Protein AF-A0A232EWY4-F1 (afdb_monomer_lite)

Radius of gyration: 16.91 Å; chains: 1; bounding box: 42×45×44 Å

Foldseek 3Di:
DDPDDQKDKDQADADPVRDGFDPVLVLVLLVVLCVVPPPDDPPQPPLDFAFDDWDQDPVPPPPHRDRPIITITDDCVVVVDDDDDPVDDDDPVVVVVVVVNVVSSVVSLVSCCVPPVVSNVVRVD

Organism: NCBI:txid543379

pLDDT: mean 75.79, std 17.58, range [29.69, 94.25]

InterPro domains:
  IPR004119 Ecdysteroid kinase-like [PF02958] (47-122)

Sequence (125 aa):
MEALSNSEIMNSSQDDHGNYKDYSILTYLYKSLKKEIDILDSNVLDILPKYIEHRYSLCGQVDKVDEDSLLLIENIKYQGYYVADRRKSFDLQHSKLALLSIANLHTLGIALKIKRSEDFEKSNL

Structure (mmCIF, N/CA/C/O backbone):
data_AF-A0A232EWY4-F1
#
_entry.id   AF-A0A232EWY4-F1
#
loop_
_atom_site.group_PDB
_atom_site.id
_atom_site.type_symbol
_atom_site.label_atom_id
_atom_site.label_alt_id
_atom_site.label_comp_id
_atom_site.label_asym_id
_atom_site.label_entity_id
_atom_site.label_seq_id
_atom_site.pdbx_PDB_ins_code
_atom_site.Cartn_x
_atom_site.Cartn_y
_atom_site.Cartn_z
_atom_site.occupancy
_atom_site.B_iso_or_equiv
_atom_site.auth_seq_id
_atom_site.auth_comp_id
_atom_site.auth_asym_id
_atom_site.auth_atom_id
_atom_site.pdbx_PDB_model_num
ATOM 1 N N . MET A 1 1 ? -3.924 -30.532 -17.386 1.00 32.09 1 MET A N 1
ATOM 2 C CA . MET A 1 1 ? -2.942 -29.759 -16.601 1.00 32.09 1 MET A CA 1
ATOM 3 C C . MET A 1 1 ? -2.972 -28.351 -17.160 1.00 32.09 1 MET A C 1
ATOM 5 O O . MET A 1 1 ? -2.233 -28.054 -18.080 1.00 32.09 1 MET A O 1
ATOM 9 N N . GLU A 1 2 ? -3.907 -27.534 -16.683 1.00 34.00 2 GLU A N 1
ATOM 10 C CA . GLU A 1 2 ? -4.047 -26.129 -17.083 1.00 34.00 2 GLU A CA 1
ATOM 11 C C . GLU A 1 2 ? -4.215 -25.321 -15.799 1.00 34.00 2 GLU A C 1
ATOM 13 O O . GLU A 1 2 ? -5.310 -25.188 -15.262 1.00 34.00 2 GLU A O 1
ATOM 18 N N . ALA A 1 3 ? -3.093 -24.864 -15.245 1.00 29.69 3 ALA A N 1
ATOM 19 C CA . ALA A 1 3 ? -3.093 -23.832 -14.221 1.00 29.69 3 ALA A CA 1
ATOM 20 C C . ALA A 1 3 ? -3.050 -22.491 -14.959 1.00 29.69 3 ALA A C 1
ATOM 22 O O . ALA A 1 3 ? -1.978 -21.988 -15.291 1.00 29.69 3 ALA A O 1
ATOM 23 N N . LEU A 1 4 ? -4.225 -21.963 -15.302 1.00 34.53 4 LEU A N 1
ATOM 24 C CA . LEU A 1 4 ? -4.342 -20.613 -15.838 1.00 34.53 4 LEU A CA 1
ATOM 25 C C . LEU A 1 4 ? -3.957 -19.621 -14.730 1.00 34.53 4 LEU A C 1
ATOM 27 O O . LEU A 1 4 ? -4.524 -19.622 -13.640 1.00 34.53 4 LEU A O 1
ATOM 31 N N . SER A 1 5 ? -2.924 -18.833 -15.023 1.00 45.59 5 SER A N 1
ATOM 32 C CA . SER A 1 5 ? -2.335 -17.793 -14.180 1.00 45.59 5 SER A CA 1
ATOM 33 C C . SER A 1 5 ? -3.384 -16.762 -13.747 1.00 45.59 5 SER A C 1
ATOM 35 O O . SER A 1 5 ? -3.954 -16.065 -14.583 1.00 45.59 5 SER A O 1
ATOM 37 N N . ASN A 1 6 ? -3.616 -16.641 -12.435 1.00 41.84 6 ASN A N 1
ATOM 38 C CA . ASN A 1 6 ? -4.592 -15.740 -11.795 1.00 41.84 6 ASN A CA 1
ATOM 39 C C . ASN A 1 6 ? -4.159 -14.256 -11.766 1.00 41.84 6 ASN A C 1
ATOM 41 O O . ASN A 1 6 ? -4.370 -13.561 -10.771 1.00 41.84 6 ASN A O 1
ATOM 45 N N . SER A 1 7 ? -3.523 -13.758 -12.821 1.00 44.47 7 SER A N 1
ATOM 46 C CA . SER A 1 7 ? -2.868 -12.449 -12.828 1.00 44.47 7 SER A CA 1
ATOM 47 C C . SER A 1 7 ? -3.595 -11.458 -13.750 1.00 44.47 7 SER A C 1
ATOM 49 O O . SER A 1 7 ? -3.664 -11.688 -14.956 1.00 44.47 7 SER A O 1
ATOM 51 N N . GLU A 1 8 ? -4.141 -10.369 -13.196 1.00 45.78 8 GLU A N 1
ATOM 52 C CA . GLU A 1 8 ? -4.714 -9.251 -13.969 1.00 45.78 8 GLU A CA 1
ATOM 53 C C . GLU A 1 8 ? -3.617 -8.208 -14.260 1.00 45.78 8 GLU A C 1
ATOM 55 O O . GLU A 1 8 ? -2.821 -7.876 -13.383 1.00 45.78 8 GLU A O 1
ATOM 60 N N . ILE A 1 9 ? -3.561 -7.709 -15.498 1.00 43.59 9 ILE A N 1
ATOM 61 C CA . ILE A 1 9 ? -2.585 -6.707 -15.953 1.00 43.59 9 ILE A CA 1
ATOM 62 C C . ILE A 1 9 ? -3.153 -5.310 -15.671 1.00 43.59 9 ILE A C 1
ATOM 64 O O . ILE A 1 9 ? -4.240 -4.988 -16.151 1.00 43.59 9 ILE A O 1
ATOM 68 N N . MET A 1 10 ? -2.431 -4.479 -14.914 1.00 41.38 10 MET A N 1
ATOM 69 C CA . MET A 1 10 ? -2.804 -3.089 -14.641 1.00 41.38 10 MET A CA 1
ATOM 70 C C . MET A 1 10 ? -1.826 -2.152 -15.362 1.00 41.38 10 MET A C 1
ATOM 72 O O . MET A 1 10 ? -0.612 -2.276 -15.201 1.00 41.38 10 MET A O 1
ATOM 76 N N . ASN A 1 11 ? -2.337 -1.220 -16.169 1.00 40.50 11 ASN A N 1
ATOM 77 C CA . ASN A 1 11 ? -1.498 -0.211 -16.822 1.00 40.50 11 ASN A CA 1
ATOM 78 C C . ASN A 1 11 ? -0.977 0.761 -15.759 1.00 40.50 11 ASN A C 1
ATOM 80 O O . ASN A 1 11 ? -1.749 1.264 -14.940 1.00 40.50 11 ASN A O 1
ATOM 84 N N . SER A 1 12 ? 0.332 0.999 -15.741 1.00 47.88 12 SER A N 1
ATOM 85 C CA . SER A 1 12 ? 0.951 1.868 -14.746 1.00 47.88 12 SER A CA 1
ATOM 86 C C . SER A 1 12 ? 0.722 3.345 -15.064 1.00 47.88 12 SER A C 1
ATOM 88 O O . SER A 1 12 ? 1.091 3.803 -16.143 1.00 47.88 12 SER A O 1
ATOM 90 N N . SER A 1 13 ? 0.173 4.105 -14.119 1.00 43.44 13 SER A N 1
ATOM 91 C CA . SER A 1 13 ? 0.032 5.561 -14.235 1.00 43.44 13 SER A CA 1
ATOM 92 C C . SER A 1 13 ? 1.361 6.273 -13.953 1.00 43.44 13 SER A C 1
ATOM 94 O O . SER A 1 13 ? 2.031 5.950 -12.972 1.00 43.44 13 SER A O 1
ATOM 96 N N . GLN A 1 14 ? 1.725 7.252 -14.787 1.00 45.06 14 GLN A N 1
ATOM 97 C CA . GLN A 1 14 ? 2.795 8.218 -14.499 1.00 45.06 14 GLN A CA 1
ATOM 98 C C . GLN A 1 14 ? 2.343 9.187 -13.392 1.00 45.06 14 GLN A C 1
ATOM 100 O O . GLN A 1 14 ? 1.146 9.471 -13.288 1.00 45.06 14 GLN A O 1
ATOM 105 N N . ASP A 1 15 ? 3.269 9.692 -12.569 1.00 49.72 15 ASP A N 1
ATOM 106 C CA . ASP A 1 15 ? 2.980 10.861 -11.732 1.00 49.72 15 ASP A CA 1
ATOM 107 C C . ASP A 1 15 ? 2.992 12.157 -12.568 1.00 49.72 15 ASP A C 1
ATOM 109 O O . ASP A 1 15 ? 3.470 12.177 -13.706 1.00 49.72 15 ASP A O 1
ATOM 113 N N . ASP A 1 16 ? 2.475 13.256 -12.011 1.00 38.12 16 ASP A N 1
ATOM 114 C CA . ASP A 1 16 ? 2.381 14.565 -12.686 1.00 38.12 16 ASP A CA 1
ATOM 115 C C . ASP A 1 16 ? 3.758 15.160 -13.081 1.00 38.12 16 ASP A C 1
ATOM 117 O O . ASP A 1 16 ? 3.833 16.212 -13.720 1.00 38.12 16 ASP A O 1
ATOM 121 N N . HIS A 1 17 ? 4.860 14.501 -12.703 1.00 39.62 17 HIS A N 1
ATOM 122 C CA . HIS A 1 17 ? 6.242 14.893 -12.969 1.00 39.62 17 HIS A CA 1
ATOM 123 C C . HIS A 1 17 ? 6.973 13.935 -13.925 1.00 39.62 17 HIS A C 1
ATOM 125 O O . HIS A 1 17 ? 8.148 14.156 -14.221 1.00 39.62 17 HIS A O 1
ATOM 131 N N . GLY A 1 18 ? 6.291 12.907 -14.444 1.00 47.09 18 GLY A N 1
ATOM 132 C CA . GLY A 1 18 ? 6.860 11.926 -15.368 1.00 47.09 18 GLY A CA 1
ATOM 133 C C . GLY A 1 18 ? 7.786 10.896 -14.711 1.00 47.09 18 GLY A C 1
ATOM 134 O O . GLY A 1 18 ? 8.487 10.181 -15.428 1.00 47.09 18 GLY A O 1
ATOM 135 N N . ASN A 1 19 ? 7.801 10.794 -13.377 1.00 50.44 19 ASN A N 1
ATOM 136 C CA . ASN A 1 19 ? 8.577 9.793 -12.653 1.00 50.44 19 ASN A CA 1
ATOM 137 C C . A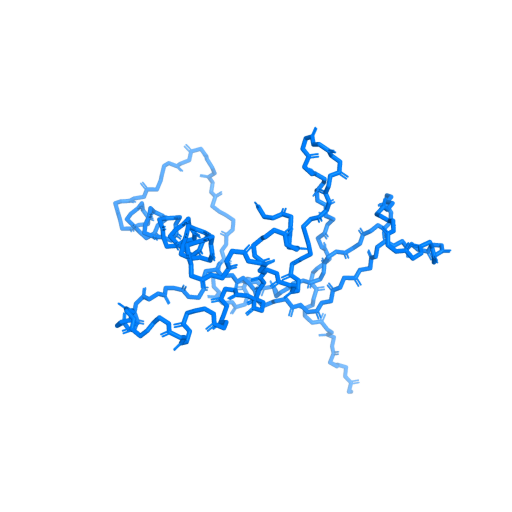SN A 1 19 ? 7.745 8.524 -12.426 1.00 50.44 19 ASN A C 1
ATOM 139 O O . ASN A 1 19 ? 6.551 8.562 -12.120 1.00 50.44 19 ASN A O 1
ATOM 143 N N . TYR A 1 20 ? 8.396 7.370 -12.567 1.00 58.50 20 TYR A N 1
ATOM 144 C CA . TYR A 1 20 ? 7.789 6.072 -12.296 1.00 58.50 20 TYR A CA 1
ATOM 145 C C . TYR A 1 20 ? 8.190 5.581 -10.909 1.00 58.50 20 TYR A C 1
ATOM 147 O O . TYR A 1 20 ? 9.375 5.530 -10.577 1.00 58.50 20 TYR A O 1
ATOM 155 N N . LYS A 1 21 ? 7.201 5.169 -10.114 1.00 64.44 21 LYS A N 1
ATOM 156 C CA . LYS A 1 21 ? 7.446 4.529 -8.822 1.00 64.44 21 LYS A CA 1
ATOM 157 C C . LYS A 1 21 ? 7.565 3.026 -9.018 1.00 64.44 21 LYS A C 1
ATOM 159 O O . LYS A 1 21 ? 6.597 2.359 -9.381 1.00 64.44 21 LYS A O 1
ATOM 164 N N . ASP A 1 22 ? 8.750 2.489 -8.750 1.00 76.31 22 ASP A N 1
ATOM 165 C CA . ASP A 1 22 ? 8.970 1.049 -8.777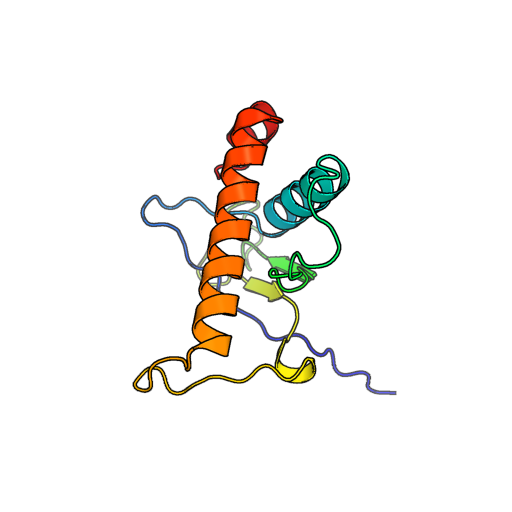 1.00 76.31 22 ASP A CA 1
ATOM 166 C C . ASP A 1 22 ? 8.246 0.382 -7.598 1.00 76.31 22 ASP A C 1
ATOM 168 O O . ASP A 1 22 ? 8.662 0.446 -6.436 1.00 76.31 22 ASP A O 1
ATOM 172 N N . TYR A 1 23 ? 7.128 -0.269 -7.916 1.00 78.75 23 TYR A N 1
ATOM 173 C CA . TYR A 1 23 ? 6.309 -1.004 -6.958 1.00 78.75 23 TYR A CA 1
ATOM 174 C C . TYR A 1 23 ? 7.067 -2.143 -6.269 1.00 78.75 23 TYR A C 1
ATOM 176 O O . TYR A 1 23 ? 6.727 -2.483 -5.131 1.00 78.75 23 TYR A O 1
ATOM 184 N N . SER A 1 24 ? 8.087 -2.721 -6.911 1.00 81.56 24 SER A N 1
ATOM 185 C CA . SER A 1 24 ? 8.916 -3.764 -6.308 1.00 81.56 24 SER A CA 1
ATOM 186 C C . SER A 1 24 ? 9.752 -3.185 -5.162 1.00 81.56 24 SER A C 1
ATOM 188 O O . SER A 1 24 ? 9.714 -3.708 -4.042 1.00 81.56 24 SER A O 1
ATOM 190 N N . ILE A 1 25 ? 10.398 -2.038 -5.406 1.00 84.25 25 ILE A N 1
ATOM 191 C CA . ILE A 1 25 ? 11.199 -1.302 -4.423 1.00 84.25 25 ILE A CA 1
ATOM 192 C C . ILE A 1 25 ? 10.302 -0.805 -3.294 1.00 84.25 25 ILE A C 1
ATOM 194 O O . ILE A 1 25 ? 10.599 -1.062 -2.129 1.00 84.25 25 ILE A O 1
ATOM 198 N N . LEU A 1 26 ? 9.168 -0.174 -3.612 1.00 84.00 26 LEU A N 1
ATOM 199 C CA . LEU A 1 26 ? 8.210 0.302 -2.611 1.00 84.00 26 LEU A CA 1
ATOM 200 C C . LEU A 1 26 ? 7.755 -0.829 -1.680 1.00 84.00 26 LEU A C 1
ATOM 202 O O . LEU A 1 26 ? 7.831 -0.710 -0.454 1.00 84.00 26 LEU A O 1
ATOM 206 N N . THR A 1 27 ? 7.314 -1.949 -2.258 1.00 83.56 27 THR A N 1
ATOM 207 C CA . THR A 1 27 ? 6.827 -3.102 -1.492 1.00 83.56 27 THR A CA 1
ATOM 208 C C . THR A 1 27 ? 7.934 -3.687 -0.617 1.00 83.56 27 THR A C 1
ATOM 210 O O . THR A 1 27 ? 7.690 -4.040 0.538 1.00 83.56 27 THR A O 1
ATOM 213 N N . TYR A 1 28 ? 9.159 -3.773 -1.139 1.00 87.38 28 TYR A N 1
ATOM 214 C CA . TYR A 1 28 ? 10.323 -4.242 -0.394 1.00 87.38 28 TYR A CA 1
ATOM 215 C C . TYR A 1 28 ? 10.681 -3.312 0.775 1.00 87.38 28 TYR A C 1
ATOM 217 O O . TYR A 1 28 ? 10.844 -3.777 1.910 1.00 87.38 28 TYR A O 1
ATOM 225 N N . LEU A 1 29 ? 10.764 -2.002 0.532 1.00 88.44 29 LEU A N 1
ATOM 226 C CA . LEU A 1 29 ? 11.110 -1.008 1.547 1.00 88.44 29 LEU A CA 1
ATOM 227 C C . LEU A 1 29 ? 10.068 -0.975 2.662 1.00 88.44 29 LEU A C 1
ATOM 229 O O . LEU A 1 29 ? 10.425 -1.033 3.834 1.00 88.44 29 LEU A O 1
ATOM 233 N N . TYR A 1 30 ? 8.779 -0.983 2.328 1.00 86.69 30 TYR A N 1
ATOM 234 C CA . TYR A 1 30 ? 7.723 -0.933 3.340 1.00 86.69 30 TYR A CA 1
ATOM 235 C C . TYR A 1 30 ? 7.641 -2.229 4.154 1.00 86.69 30 TYR A C 1
ATOM 237 O O . TYR A 1 30 ? 7.474 -2.175 5.373 1.00 86.69 30 TYR A O 1
ATOM 245 N N . LYS A 1 31 ? 7.823 -3.400 3.527 1.00 84.88 31 LYS A N 1
ATOM 246 C CA . LYS A 1 31 ? 7.853 -4.685 4.248 1.00 84.88 31 LYS A CA 1
ATOM 247 C C . LYS A 1 31 ? 9.086 -4.835 5.135 1.00 84.88 31 LYS A C 1
ATOM 249 O O . LYS A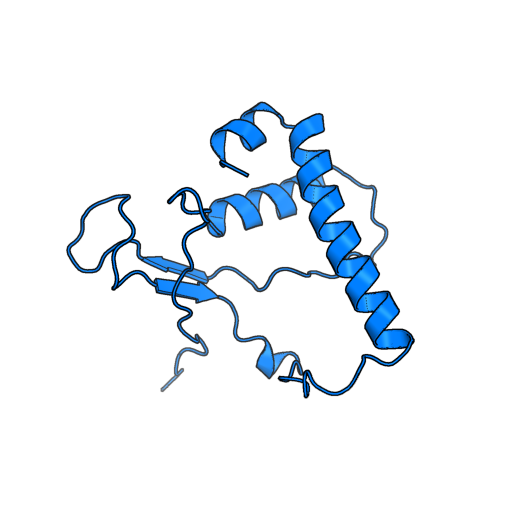 1 31 ? 8.968 -5.407 6.215 1.00 84.88 31 LYS A O 1
ATOM 254 N N . SER A 1 32 ? 10.251 -4.364 4.692 1.00 87.44 32 SER A N 1
ATOM 255 C CA . SER A 1 32 ? 11.478 -4.408 5.500 1.00 87.44 32 SER A CA 1
ATOM 256 C C . SER A 1 32 ? 11.398 -3.434 6.673 1.00 87.44 32 SER A C 1
ATOM 258 O O . SER A 1 32 ? 11.568 -3.854 7.815 1.00 87.44 32 SER A O 1
ATOM 260 N N . LEU A 1 33 ? 10.980 -2.192 6.422 1.00 86.75 33 LEU A N 1
ATOM 261 C CA . LEU A 1 33 ? 10.787 -1.183 7.459 1.00 86.75 33 LEU A CA 1
ATOM 262 C C . LEU A 1 33 ? 9.757 -1.621 8.511 1.00 86.75 33 LEU A C 1
ATOM 264 O O . LEU A 1 33 ? 9.990 -1.460 9.702 1.00 86.75 33 LEU A O 1
ATOM 268 N N . LYS A 1 34 ? 8.643 -2.236 8.097 1.00 80.50 34 LYS A N 1
ATOM 269 C CA . LYS A 1 34 ? 7.630 -2.775 9.020 1.00 80.50 34 LYS A CA 1
ATOM 270 C C . LYS A 1 34 ? 8.178 -3.876 9.940 1.00 80.50 34 LYS A C 1
ATOM 272 O O . LYS A 1 34 ? 7.663 -4.034 11.036 1.00 80.50 34 LYS A O 1
ATOM 277 N N . LYS A 1 35 ? 9.187 -4.645 9.513 1.00 81.38 35 LYS A N 1
ATOM 278 C CA . LYS A 1 35 ? 9.845 -5.653 10.368 1.00 81.38 35 LYS A CA 1
ATOM 279 C C . LYS A 1 35 ? 10.825 -5.028 11.359 1.00 81.38 35 LYS A C 1
ATOM 281 O O . LYS A 1 35 ? 10.983 -5.546 12.454 1.00 81.38 35 LYS A O 1
ATOM 286 N N . GLU A 1 36 ? 11.512 -3.962 10.956 1.00 81.94 36 GLU A N 1
ATOM 287 C CA . GLU A 1 36 ? 12.456 -3.227 11.811 1.00 81.94 36 GLU A CA 1
ATOM 288 C C . GLU A 1 36 ? 11.725 -2.421 12.889 1.00 81.94 36 GLU A C 1
ATOM 290 O O . GLU A 1 36 ? 12.151 -2.326 14.039 1.00 81.94 36 GLU A O 1
ATOM 295 N N . ILE A 1 37 ? 10.610 -1.821 12.488 1.00 77.56 37 ILE A N 1
ATOM 296 C CA . ILE A 1 37 ? 9.719 -1.062 13.339 1.00 77.56 37 ILE A CA 1
ATOM 297 C C . ILE A 1 37 ? 8.758 -2.069 13.983 1.00 77.56 37 ILE A C 1
ATOM 299 O O . ILE A 1 37 ? 7.652 -2.276 13.493 1.00 77.56 37 ILE A O 1
ATOM 303 N N . ASP A 1 38 ? 9.174 -2.675 15.098 1.00 65.62 38 ASP A N 1
ATOM 304 C CA . ASP A 1 38 ? 8.380 -3.578 15.964 1.00 65.62 38 ASP A CA 1
ATOM 305 C C . ASP A 1 38 ? 7.175 -2.864 16.636 1.00 65.62 38 ASP A C 1
ATOM 3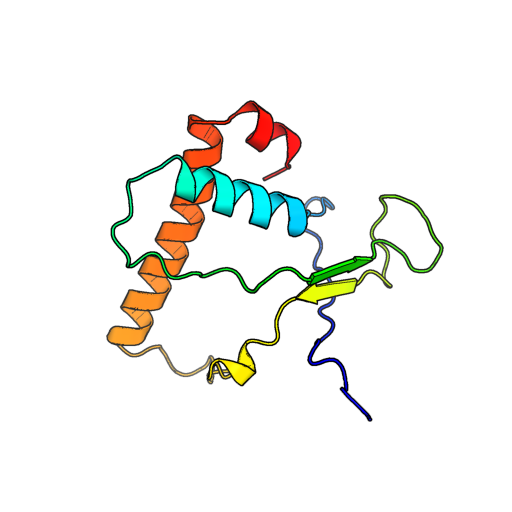07 O O . ASP A 1 38 ? 6.803 -3.130 17.772 1.00 65.62 38 ASP A O 1
ATOM 311 N N . ILE A 1 39 ? 6.603 -1.851 15.973 1.00 59.62 39 ILE A N 1
ATOM 312 C CA . ILE A 1 39 ? 5.620 -0.910 16.530 1.00 59.62 39 ILE A CA 1
ATOM 313 C C . ILE A 1 39 ? 4.187 -1.332 16.219 1.00 59.62 39 ILE A C 1
ATOM 315 O O . ILE A 1 39 ? 3.269 -0.799 16.834 1.00 59.62 39 ILE A O 1
ATOM 319 N N . LEU A 1 40 ? 3.934 -2.282 15.317 1.00 55.09 40 LEU A N 1
ATOM 320 C CA . LEU A 1 40 ? 2.558 -2.718 15.106 1.00 55.09 40 LEU A CA 1
ATOM 321 C C . LEU A 1 40 ? 2.336 -4.173 15.497 1.00 55.09 40 LEU A C 1
ATOM 323 O O . LEU A 1 40 ? 2.452 -5.101 14.695 1.00 55.09 40 LEU A O 1
ATOM 327 N N . ASP A 1 41 ? 1.872 -4.295 16.735 1.00 51.62 41 ASP A N 1
ATOM 328 C CA . ASP A 1 41 ? 0.825 -5.220 17.142 1.00 51.62 41 ASP A CA 1
ATOM 329 C C . ASP A 1 41 ? -0.104 -5.526 15.954 1.00 51.62 41 ASP A C 1
ATOM 331 O O . ASP A 1 41 ? -0.763 -4.613 15.460 1.00 51.62 41 ASP A O 1
ATOM 335 N N . SER A 1 42 ? -0.046 -6.774 15.469 1.00 49.62 42 SER A N 1
ATOM 336 C CA . SER A 1 42 ? -0.936 -7.599 14.611 1.00 49.62 42 SER A CA 1
ATOM 337 C C . SER A 1 42 ? -1.999 -7.007 13.649 1.00 49.62 42 SER A C 1
ATOM 339 O O . SER A 1 42 ? -2.453 -7.725 12.762 1.00 49.62 42 SER A O 1
ATOM 341 N N . ASN A 1 43 ? -2.387 -5.738 13.745 1.00 51.06 43 ASN A N 1
ATOM 342 C CA . ASN A 1 43 ? -3.486 -5.084 13.036 1.00 51.06 43 ASN A CA 1
ATOM 343 C C . ASN A 1 43 ? -3.043 -4.133 11.913 1.00 51.06 43 ASN A C 1
ATOM 345 O O . ASN A 1 43 ? -3.873 -3.394 11.379 1.00 51.06 43 ASN A O 1
ATOM 349 N N . VAL A 1 44 ? -1.765 -4.127 11.510 1.00 55.78 44 VAL A N 1
ATOM 350 C CA . VAL A 1 44 ? -1.416 -3.511 10.214 1.00 55.78 44 VAL A CA 1
ATOM 351 C C . VAL A 1 44 ? -2.056 -4.396 9.174 1.00 55.78 44 VAL A C 1
ATOM 353 O O . VAL A 1 44 ? -1.563 -5.500 8.917 1.00 55.78 44 VAL A O 1
ATOM 356 N N . LEU A 1 45 ? -3.135 -3.911 8.570 1.00 58.50 45 LEU A N 1
ATOM 357 C CA . LEU A 1 45 ? -3.604 -4.503 7.334 1.00 58.50 45 LEU A CA 1
ATOM 358 C C . LEU A 1 45 ? -2.397 -4.618 6.394 1.00 58.50 45 LEU A C 1
ATOM 360 O O . LEU A 1 45 ? -1.609 -3.675 6.248 1.00 58.50 45 LEU A O 1
ATOM 364 N N . ASP A 1 46 ? -2.224 -5.790 5.793 1.00 71.94 46 ASP A N 1
ATOM 365 C CA . ASP A 1 46 ? -1.373 -5.918 4.617 1.00 71.94 46 ASP A CA 1
ATOM 366 C C . ASP A 1 46 ? -2.103 -5.205 3.474 1.00 71.94 46 ASP A C 1
ATOM 368 O O . ASP A 1 46 ? -2.892 -5.787 2.740 1.00 71.94 46 ASP A O 1
ATOM 372 N N . ILE A 1 47 ? -1.967 -3.878 3.455 1.00 75.00 47 ILE A N 1
ATOM 373 C CA . ILE A 1 47 ? -2.734 -2.975 2.590 1.00 75.00 47 ILE A CA 1
ATOM 374 C C . ILE A 1 47 ? -2.237 -2.981 1.143 1.00 75.00 47 ILE A C 1
ATOM 376 O O . ILE A 1 47 ? -2.908 -2.440 0.267 1.00 75.00 47 ILE A O 1
ATOM 380 N N . LEU A 1 48 ? -1.049 -3.537 0.896 1.00 79.56 48 LEU A N 1
ATOM 381 C CA . LEU A 1 48 ? -0.451 -3.587 -0.429 1.00 79.56 48 LEU A CA 1
ATOM 382 C C . LEU A 1 48 ? -0.743 -4.952 -1.058 1.00 79.56 48 LEU A C 1
ATOM 384 O O . LEU A 1 48 ? -0.311 -5.966 -0.503 1.00 79.56 48 LEU A O 1
ATOM 388 N N . PRO A 1 49 ? -1.400 -4.999 -2.232 1.00 84.75 49 PRO A N 1
ATOM 389 C CA . PRO A 1 49 ? -1.469 -6.218 -3.024 1.00 84.75 49 PRO A CA 1
ATOM 390 C C . PRO A 1 49 ? -0.066 -6.774 -3.260 1.00 84.75 49 PRO A C 1
ATOM 392 O O . PRO A 1 49 ? 0.900 -6.016 -3.417 1.00 84.75 49 PRO A O 1
ATOM 395 N N . LYS A 1 50 ? 0.073 -8.100 -3.313 1.00 86.06 50 LYS A N 1
ATOM 396 C CA . LYS A 1 50 ? 1.375 -8.693 -3.611 1.00 86.06 50 LYS A CA 1
ATOM 397 C C . LYS A 1 50 ? 1.841 -8.260 -5.008 1.00 86.06 50 LYS A C 1
ATOM 399 O O . LYS A 1 50 ? 1.184 -8.538 -6.008 1.00 86.06 50 LYS A O 1
ATOM 404 N N . TYR A 1 51 ? 3.006 -7.617 -5.062 1.00 86.69 51 TYR A N 1
ATOM 405 C CA . TYR A 1 51 ? 3.736 -7.372 -6.303 1.00 86.69 51 TYR A CA 1
ATOM 406 C C . TYR A 1 51 ? 4.169 -8.703 -6.938 1.00 86.69 51 TYR A C 1
ATOM 408 O O . TYR A 1 51 ? 4.686 -9.578 -6.233 1.00 86.69 51 TYR A O 1
ATOM 416 N N . ILE A 1 52 ? 3.937 -8.856 -8.244 1.00 88.75 52 ILE A N 1
ATOM 417 C CA . ILE A 1 52 ? 4.327 -10.047 -9.006 1.00 88.75 52 ILE A CA 1
ATOM 418 C C . ILE A 1 52 ? 5.455 -9.693 -9.968 1.00 88.75 52 ILE A C 1
ATOM 420 O 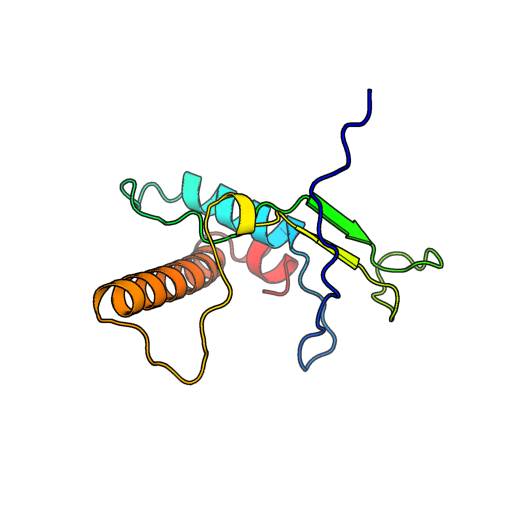O . ILE A 1 52 ? 6.542 -10.234 -9.818 1.00 88.75 52 ILE A O 1
ATOM 424 N N . GLU A 1 53 ? 5.203 -8.806 -10.931 1.00 87.56 53 GLU A N 1
ATOM 425 C CA . GLU A 1 53 ? 6.194 -8.416 -11.937 1.00 87.56 53 GLU A CA 1
ATOM 426 C C . GLU A 1 53 ? 5.834 -7.066 -12.572 1.00 87.56 53 GLU A C 1
ATOM 428 O O . GLU A 1 53 ? 4.707 -6.588 -12.433 1.00 87.56 53 GLU A O 1
ATOM 433 N N . HIS A 1 54 ? 6.759 -6.455 -13.304 1.00 85.69 54 HIS A N 1
ATOM 434 C CA . HIS A 1 54 ? 6.442 -5.357 -14.209 1.00 85.69 54 HIS A CA 1
ATOM 435 C C . HIS A 1 54 ? 7.241 -5.464 -15.509 1.00 85.69 54 HIS A C 1
ATOM 437 O O . HIS A 1 54 ? 8.215 -6.203 -15.626 1.00 85.69 54 HIS A O 1
ATOM 443 N N . ARG A 1 55 ? 6.819 -4.703 -16.514 1.00 85.38 55 ARG A N 1
ATOM 444 C CA . ARG A 1 55 ? 7.564 -4.494 -17.752 1.00 85.38 55 ARG A CA 1
ATOM 445 C C . ARG A 1 55 ? 7.521 -3.015 -18.094 1.00 85.38 55 ARG A C 1
ATOM 447 O O . ARG A 1 55 ? 6.435 -2.464 -18.233 1.00 85.38 55 ARG A O 1
ATOM 454 N N . TYR A 1 56 ? 8.688 -2.399 -18.259 1.00 78.50 56 TYR A N 1
ATOM 455 C CA . TYR A 1 56 ? 8.794 -0.979 -18.605 1.00 78.50 56 TYR A CA 1
ATOM 456 C C . TYR A 1 56 ? 8.409 -0.682 -20.058 1.00 78.50 56 TYR A C 1
ATOM 458 O O . TYR A 1 56 ? 7.687 0.276 -20.302 1.00 78.50 56 TYR A O 1
ATOM 466 N N . SER A 1 57 ? 8.863 -1.514 -21.000 1.00 82.00 57 SER A N 1
ATOM 467 C CA . SER A 1 57 ? 8.656 -1.316 -22.437 1.00 82.00 57 SER A CA 1
ATOM 468 C C . SER A 1 57 ? 8.526 -2.644 -23.177 1.00 82.00 57 SER A C 1
ATOM 470 O O . SER A 1 57 ? 9.172 -3.632 -22.810 1.00 82.00 57 SER A O 1
ATOM 472 N N . LEU A 1 58 ? 7.722 -2.681 -24.244 1.00 82.19 58 LEU A N 1
ATOM 473 C CA . LEU A 1 58 ? 7.666 -3.830 -25.157 1.00 82.19 58 LEU A CA 1
ATOM 474 C C . LEU A 1 58 ? 8.910 -3.918 -26.056 1.00 82.19 58 LEU A C 1
ATOM 476 O O . LEU A 1 58 ? 9.373 -5.016 -26.362 1.00 82.19 58 LEU A O 1
ATOM 480 N N . CYS A 1 59 ? 9.473 -2.773 -26.449 1.00 76.81 59 CYS A N 1
ATOM 481 C CA . CYS A 1 59 ? 10.603 -2.684 -27.380 1.00 76.81 59 CYS A CA 1
ATOM 482 C C . CYS A 1 59 ? 11.982 -2.779 -26.702 1.00 76.81 59 CYS A C 1
ATOM 484 O O . CYS A 1 59 ? 13.003 -2.556 -27.352 1.00 76.81 59 CYS A O 1
ATOM 486 N N . GLY A 1 60 ? 12.036 -3.104 -25.406 1.00 61.81 60 GLY A N 1
ATOM 487 C CA . GLY A 1 60 ? 13.295 -3.331 -24.693 1.00 61.81 60 GLY A CA 1
ATOM 488 C C . GLY A 1 60 ? 14.116 -2.065 -24.437 1.00 61.81 60 GLY A C 1
ATOM 489 O O . GLY A 1 60 ? 15.317 -2.170 -24.185 1.00 61.81 60 GLY A O 1
ATOM 490 N N . GLN A 1 61 ? 13.503 -0.874 -24.483 1.00 62.81 61 GLN A N 1
ATOM 491 C CA . GLN A 1 61 ? 14.139 0.316 -23.917 1.00 62.81 61 GLN A CA 1
ATOM 492 C C . GLN A 1 61 ? 14.204 0.127 -22.400 1.00 62.81 61 GLN A C 1
ATOM 494 O O . GLN A 1 61 ? 13.193 0.198 -21.704 1.00 62.81 61 GLN A O 1
ATOM 499 N N . VAL A 1 62 ? 15.402 -0.206 -21.919 1.00 63.59 62 VAL A N 1
ATOM 500 C CA . VAL A 1 62 ? 15.680 -0.443 -20.501 1.00 63.59 62 VAL A CA 1
ATOM 501 C C . VAL A 1 62 ? 15.386 0.853 -19.741 1.00 63.59 62 VAL A C 1
ATOM 503 O O . VAL A 1 62 ? 15.795 1.931 -20.172 1.00 63.59 62 VAL A O 1
ATOM 506 N N . ASP A 1 63 ? 14.620 0.738 -18.659 1.00 65.88 63 ASP A N 1
ATOM 507 C CA . ASP A 1 63 ? 14.286 1.819 -17.722 1.00 65.88 63 ASP A CA 1
ATOM 508 C C . ASP A 1 63 ? 13.434 2.977 -18.274 1.00 65.88 63 ASP A C 1
ATOM 510 O O . ASP A 1 63 ? 13.331 4.029 -17.641 1.00 65.88 63 ASP A O 1
ATOM 514 N N . LYS A 1 64 ? 12.767 2.797 -19.424 1.00 71.25 64 LYS A N 1
ATOM 515 C CA . LYS A 1 64 ? 11.795 3.772 -19.935 1.00 71.25 64 LYS A CA 1
ATOM 516 C C . LYS A 1 64 ? 10.399 3.171 -20.020 1.00 71.25 64 LYS A C 1
ATOM 518 O O . LYS A 1 64 ? 10.168 2.230 -20.771 1.00 71.25 64 LYS A O 1
ATOM 523 N N . VAL A 1 65 ? 9.475 3.761 -19.265 1.00 76.00 65 VAL A N 1
ATOM 524 C CA . VAL A 1 65 ? 8.041 3.467 -19.346 1.00 76.00 65 VAL A CA 1
ATOM 525 C C . VAL A 1 65 ? 7.504 3.982 -20.680 1.00 76.00 65 VAL A C 1
ATOM 527 O O . VAL A 1 65 ? 7.636 5.173 -20.976 1.00 76.00 65 VAL A O 1
ATOM 530 N N . ASP A 1 66 ? 6.911 3.098 -21.475 1.00 77.38 66 ASP A N 1
ATOM 531 C CA . ASP A 1 66 ? 6.165 3.444 -22.687 1.00 77.38 66 ASP A CA 1
ATOM 532 C C . ASP A 1 66 ? 4.669 3.113 -22.544 1.00 77.38 66 ASP A C 1
ATOM 534 O O . ASP A 1 66 ? 4.199 2.733 -21.474 1.00 77.38 66 ASP A O 1
ATOM 538 N N . GLU A 1 67 ? 3.898 3.302 -23.616 1.00 81.75 67 GLU A N 1
ATOM 539 C CA . GLU A 1 67 ? 2.462 2.987 -23.635 1.00 81.75 67 GLU A CA 1
ATOM 540 C C . GLU A 1 67 ? 2.170 1.482 -23.477 1.00 81.75 67 GLU A C 1
ATOM 542 O O . GLU A 1 67 ? 1.047 1.108 -23.139 1.00 81.75 67 GLU A O 1
ATOM 547 N N . ASP A 1 68 ? 3.176 0.624 -23.672 1.00 84.00 68 ASP A N 1
ATOM 548 C CA . ASP A 1 68 ? 3.096 -0.831 -23.536 1.00 84.00 68 ASP A CA 1
ATOM 549 C C . ASP A 1 68 ? 3.616 -1.330 -22.172 1.00 84.00 68 ASP A C 1
ATOM 551 O O . ASP A 1 68 ? 3.852 -2.543 -21.983 1.00 84.00 68 ASP A O 1
ATOM 555 N N . SER A 1 69 ? 3.810 -0.410 -21.221 1.00 83.62 69 SER A N 1
ATOM 556 C CA . SER A 1 69 ? 4.224 -0.732 -19.865 1.00 83.62 69 SER A CA 1
ATOM 557 C C . SER A 1 69 ? 3.132 -1.492 -19.117 1.00 83.62 69 SER A C 1
ATOM 559 O O . SER A 1 69 ? 1.938 -1.198 -19.206 1.00 83.62 69 SER A O 1
ATOM 561 N N . LEU A 1 70 ? 3.543 -2.494 -18.343 1.00 85.56 70 LEU A N 1
ATOM 562 C CA . LEU A 1 70 ? 2.633 -3.358 -17.599 1.00 85.56 70 LEU A CA 1
ATOM 563 C C . LEU A 1 70 ? 3.076 -3.473 -16.148 1.00 85.56 70 LEU A C 1
ATOM 565 O O . LEU A 1 70 ? 4.251 -3.711 -15.874 1.00 85.56 70 LEU A O 1
ATOM 569 N N . LEU A 1 71 ? 2.119 -3.400 -15.227 1.00 85.31 71 LEU A N 1
ATOM 570 C CA . LEU A 1 71 ? 2.300 -3.768 -13.831 1.00 85.31 71 LEU A CA 1
ATOM 571 C C . LEU A 1 71 ? 1.424 -4.985 -13.516 1.00 85.31 71 LEU A C 1
ATOM 573 O O . LEU A 1 71 ? 0.210 -4.977 -13.728 1.00 85.31 71 LEU A O 1
ATOM 577 N N . LEU A 1 72 ? 2.052 -6.034 -12.995 1.00 88.50 72 LEU A N 1
ATOM 578 C CA . LEU A 1 72 ? 1.404 -7.267 -12.585 1.00 88.50 72 LEU A CA 1
ATOM 579 C C . LEU A 1 72 ? 1.387 -7.360 -11.059 1.00 88.50 72 LEU A C 1
ATOM 581 O O . LEU A 1 72 ? 2.427 -7.462 -10.401 1.00 88.50 72 LEU A O 1
ATOM 585 N N . ILE A 1 73 ? 0.183 -7.355 -10.497 1.00 89.81 73 ILE A N 1
ATOM 586 C CA . ILE A 1 73 ? -0.062 -7.450 -9.056 1.00 89.81 73 ILE A CA 1
ATOM 587 C C . ILE A 1 73 ? -1.144 -8.490 -8.766 1.00 89.81 73 ILE A C 1
ATOM 589 O O . ILE A 1 73 ? -1.846 -8.966 -9.658 1.00 89.81 73 ILE A O 1
ATOM 593 N N . GLU A 1 74 ? -1.251 -8.876 -7.501 1.00 90.19 74 GLU A N 1
ATOM 594 C CA . GLU A 1 74 ? -2.253 -9.820 -7.023 1.00 90.19 74 GLU A CA 1
ATOM 595 C C . GLU A 1 74 ? -3.688 -9.398 -7.359 1.00 90.19 74 GLU A C 1
ATOM 597 O O . GLU A 1 74 ? -4.113 -8.273 -7.094 1.00 90.19 74 GLU A O 1
ATOM 602 N N . ASN A 1 75 ? -4.467 -10.355 -7.868 1.00 90.81 75 ASN A N 1
ATOM 603 C CA . ASN A 1 75 ? -5.903 -10.194 -8.024 1.00 90.81 75 ASN A CA 1
ATOM 604 C C . ASN A 1 75 ? -6.614 -10.366 -6.672 1.00 90.81 75 ASN A C 1
ATOM 606 O O . ASN A 1 75 ? -6.896 -11.481 -6.228 1.00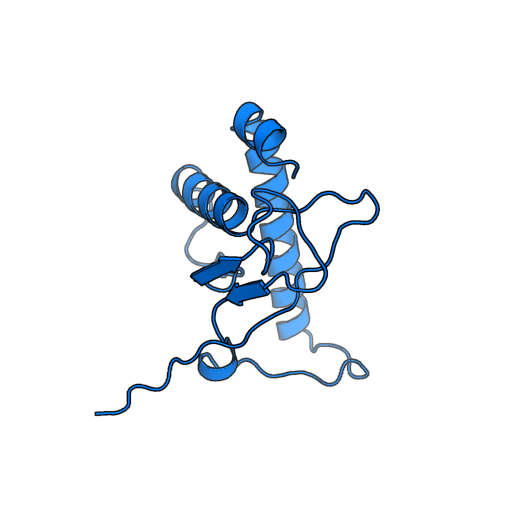 90.81 75 ASN A O 1
ATOM 610 N N . ILE A 1 76 ? -6.958 -9.243 -6.042 1.00 89.50 76 ILE A N 1
ATOM 611 C CA . ILE A 1 76 ? -7.590 -9.209 -4.716 1.00 89.50 76 ILE A CA 1
ATOM 612 C C . ILE A 1 76 ? -9.051 -9.689 -4.702 1.00 89.50 76 ILE A C 1
ATOM 614 O O . ILE A 1 76 ? -9.613 -9.901 -3.628 1.00 89.50 76 ILE A O 1
ATOM 618 N N . LYS A 1 77 ? -9.689 -9.935 -5.857 1.00 90.19 77 LYS A N 1
ATOM 619 C CA . LYS A 1 77 ? -11.061 -10.482 -5.896 1.00 90.19 77 LYS A CA 1
ATOM 620 C C . LYS A 1 77 ? -11.154 -11.838 -5.199 1.00 90.19 77 LYS A C 1
ATOM 622 O O . LYS A 1 77 ? -12.140 -12.122 -4.525 1.00 90.19 77 LYS A O 1
ATOM 627 N N . TYR A 1 78 ? -10.104 -12.651 -5.305 1.00 89.75 78 TYR A N 1
ATOM 628 C CA . TYR A 1 78 ? -10.034 -13.956 -4.644 1.00 89.75 78 TYR A CA 1
ATOM 629 C C . TYR A 1 78 ? -9.904 -13.861 -3.119 1.00 89.75 78 TYR A C 1
ATOM 631 O O . TYR A 1 78 ? -10.182 -14.835 -2.426 1.00 89.75 78 TYR A O 1
ATOM 639 N N . GLN A 1 79 ? -9.545 -12.689 -2.591 1.00 85.75 79 GLN A N 1
ATOM 640 C CA . GLN A 1 79 ? -9.568 -12.394 -1.158 1.00 85.75 79 GLN A CA 1
ATOM 641 C C . GLN A 1 79 ? -10.932 -11.834 -0.694 1.00 85.75 79 GLN A C 1
ATOM 643 O O . GLN A 1 79 ? -11.082 -11.445 0.460 1.00 85.75 79 GLN A O 1
ATOM 648 N N . GLY A 1 80 ? -11.940 -11.788 -1.576 1.00 88.50 80 GLY A N 1
ATOM 649 C CA . GLY A 1 80 ? -13.286 -11.295 -1.268 1.00 88.50 80 GLY A CA 1
ATOM 650 C C . GLY A 1 80 ? -13.478 -9.789 -1.472 1.00 88.50 80 GLY A C 1
ATOM 651 O O . GLY A 1 80 ? -14.553 -9.269 -1.166 1.00 88.50 80 GLY A O 1
ATOM 652 N N . TYR A 1 81 ? -12.478 -9.081 -2.009 1.00 87.38 81 TYR A N 1
ATOM 653 C CA . TYR A 1 81 ? -12.630 -7.673 -2.371 1.00 87.38 81 TYR A CA 1
ATOM 654 C C . TYR A 1 81 ? -13.509 -7.521 -3.613 1.00 87.38 81 TYR A C 1
ATOM 656 O O . TYR A 1 81 ? -13.477 -8.328 -4.543 1.00 87.38 81 TYR A O 1
ATOM 664 N N . TYR A 1 82 ? -14.278 -6.439 -3.646 1.00 88.25 82 TYR A N 1
ATOM 665 C CA . TYR A 1 82 ? -15.173 -6.118 -4.747 1.00 88.25 82 TYR A CA 1
ATOM 666 C C . TYR A 1 82 ? -15.153 -4.617 -5.035 1.00 88.25 82 TYR A C 1
ATOM 668 O O . TYR A 1 82 ? -14.792 -3.799 -4.188 1.00 88.25 82 TYR A O 1
ATOM 676 N N . VAL A 1 83 ? -15.561 -4.249 -6.249 1.00 87.38 83 VAL A N 1
ATOM 677 C CA . VAL A 1 83 ? -15.719 -2.844 -6.630 1.00 87.38 83 VAL A CA 1
ATOM 678 C C . VAL A 1 83 ? -17.006 -2.313 -6.003 1.00 87.38 83 VAL A C 1
ATOM 680 O O . VAL A 1 83 ? -18.104 -2.728 -6.375 1.00 87.38 83 VAL A O 1
ATOM 683 N N . ALA A 1 84 ? -16.875 -1.403 -5.041 1.00 85.12 84 ALA A N 1
ATOM 684 C CA . ALA A 1 84 ? -18.014 -0.742 -4.415 1.00 85.12 84 ALA A CA 1
ATOM 685 C C . ALA A 1 84 ? -18.609 0.358 -5.321 1.00 85.12 84 ALA A C 1
ATOM 687 O O . ALA A 1 84 ? -17.910 0.974 -6.128 1.00 85.12 84 ALA A O 1
ATOM 688 N N . ASP A 1 85 ? -19.907 0.648 -5.165 1.00 89.56 85 ASP A N 1
ATOM 689 C CA . ASP A 1 85 ? -20.540 1.801 -5.821 1.00 89.56 85 ASP A CA 1
ATOM 690 C C . ASP A 1 85 ? -20.016 3.100 -5.195 1.00 89.56 85 ASP A C 1
ATOM 692 O O . ASP A 1 85 ? -20.439 3.481 -4.107 1.00 89.56 85 ASP A O 1
ATOM 696 N N . ARG A 1 86 ? -19.134 3.807 -5.910 1.00 87.00 86 ARG A N 1
ATOM 697 C CA . ARG A 1 86 ? -18.520 5.080 -5.483 1.00 87.00 86 ARG A CA 1
ATOM 698 C C . ARG A 1 86 ? -19.510 6.209 -5.172 1.00 87.00 86 ARG A C 1
ATOM 700 O O . ARG A 1 86 ? -19.107 7.228 -4.623 1.00 87.00 86 ARG A O 1
ATOM 707 N N . ARG A 1 87 ? -20.784 6.077 -5.562 1.00 93.69 87 ARG A N 1
ATOM 708 C CA . ARG A 1 87 ? -21.846 7.041 -5.218 1.00 93.69 87 ARG A CA 1
ATOM 709 C C . ARG A 1 87 ? -22.407 6.803 -3.819 1.00 93.69 87 ARG A C 1
ATOM 711 O O . ARG A 1 87 ? -23.081 7.677 -3.282 1.00 93.69 87 ARG A O 1
ATOM 718 N N . LYS A 1 88 ? -22.163 5.626 -3.242 1.00 91.00 88 LYS A N 1
ATOM 719 C CA . LYS A 1 88 ? -22.523 5.299 -1.865 1.00 91.00 88 LYS A CA 1
ATOM 720 C C . LYS A 1 88 ? -21.325 5.579 -0.970 1.00 91.00 88 LYS A C 1
ATOM 722 O O . LYS A 1 88 ? -20.213 5.141 -1.249 1.00 91.00 88 LYS A O 1
ATOM 727 N N . SER A 1 89 ? -21.560 6.309 0.112 1.00 88.44 89 SER A N 1
ATOM 728 C CA . SER A 1 89 ? -20.552 6.495 1.152 1.00 88.44 89 SER A CA 1
ATOM 729 C C . SER A 1 89 ? -20.268 5.175 1.869 1.00 88.44 89 SER A C 1
ATOM 731 O O . SER A 1 89 ? -21.129 4.294 1.938 1.00 88.44 89 SER A O 1
ATOM 733 N N . PHE A 1 90 ? -19.067 5.057 2.431 1.00 88.69 90 PHE A N 1
ATOM 734 C CA . PHE A 1 90 ? -18.731 3.959 3.327 1.00 88.69 90 PHE A CA 1
ATOM 735 C C . PHE A 1 90 ? -19.591 4.016 4.593 1.00 88.69 90 PHE A C 1
ATOM 737 O O . PHE A 1 90 ? -19.891 5.098 5.103 1.00 88.69 90 PHE A O 1
ATOM 744 N N . ASP A 1 91 ? -19.947 2.853 5.138 1.00 91.75 91 ASP A N 1
ATOM 745 C CA . ASP A 1 91 ? -20.449 2.803 6.508 1.00 91.75 91 ASP A CA 1
ATOM 746 C C . ASP A 1 91 ? -19.324 3.116 7.509 1.00 91.75 91 ASP A C 1
ATOM 748 O O . ASP A 1 91 ? -18.147 3.245 7.155 1.00 91.75 91 ASP A O 1
ATOM 752 N N . LEU A 1 92 ? -19.680 3.260 8.784 1.00 94.25 92 LEU A N 1
ATOM 753 C CA . LEU A 1 92 ? -18.730 3.637 9.826 1.00 94.25 92 LEU A CA 1
ATOM 754 C C . LEU A 1 92 ? -17.561 2.648 9.968 1.00 94.25 92 LEU A C 1
ATOM 756 O O . LEU A 1 92 ? -16.443 3.075 10.251 1.00 94.25 92 LEU A O 1
ATOM 760 N N . GLN A 1 93 ? -17.800 1.346 9.800 1.00 90.69 93 GLN A N 1
ATOM 761 C CA . GLN A 1 93 ? -16.762 0.328 9.977 1.00 90.69 93 GLN A CA 1
ATOM 762 C C . GLN A 1 93 ? -15.762 0.388 8.824 1.00 90.69 93 GLN A C 1
ATOM 764 O O . GLN A 1 93 ? -14.559 0.520 9.053 1.00 90.69 93 GLN A O 1
ATOM 769 N N . HIS A 1 94 ? -16.260 0.406 7.589 1.00 88.12 94 HIS A N 1
ATOM 770 C CA . HIS A 1 94 ? -15.424 0.530 6.398 1.00 88.12 94 HIS A CA 1
ATOM 771 C C . HIS A 1 94 ? -14.691 1.875 6.355 1.00 88.12 94 HIS A C 1
ATOM 773 O O . HIS A 1 94 ? -13.517 1.917 5.999 1.00 88.12 94 HIS A O 1
ATOM 779 N N . SER A 1 95 ? -15.331 2.961 6.802 1.00 91.50 95 SER A N 1
ATOM 780 C CA . SER A 1 95 ? -14.692 4.280 6.915 1.00 91.50 95 SER A CA 1
ATOM 781 C C . SER A 1 95 ? -13.494 4.251 7.862 1.00 91.50 95 SER A C 1
ATOM 783 O O . SER A 1 95 ? -12.427 4.758 7.524 1.00 91.50 95 SER A O 1
ATOM 785 N N . LYS A 1 96 ? -13.642 3.632 9.041 1.00 91.12 96 LYS A N 1
ATOM 786 C CA . LYS A 1 96 ? -12.543 3.489 10.007 1.00 91.12 96 LYS A CA 1
ATOM 787 C C . LYS A 1 96 ? -11.394 2.673 9.426 1.00 91.12 96 LYS A C 1
ATOM 789 O O . LYS A 1 96 ? -10.248 3.098 9.529 1.00 91.12 96 LYS A O 1
ATOM 794 N N . LEU A 1 97 ? -11.697 1.540 8.791 1.00 87.62 97 LEU A N 1
ATOM 795 C CA . LEU A 1 97 ? -10.683 0.693 8.160 1.00 87.62 97 LEU A CA 1
ATOM 796 C C . LEU A 1 97 ? -9.947 1.425 7.033 1.00 87.62 97 LEU A C 1
ATOM 798 O O . LEU A 1 97 ? -8.720 1.364 6.977 1.00 87.62 97 LEU A O 1
ATOM 802 N N . ALA A 1 98 ? -10.665 2.153 6.176 1.00 87.06 98 ALA A N 1
ATOM 803 C CA . ALA A 1 98 ? -10.069 2.938 5.100 1.00 87.06 98 ALA A CA 1
ATOM 804 C C . ALA A 1 98 ? -9.144 4.036 5.647 1.00 87.06 98 ALA A C 1
ATOM 806 O O . ALA A 1 98 ? -7.999 4.149 5.212 1.00 87.06 98 ALA A O 1
ATOM 807 N N . LEU A 1 99 ? -9.601 4.796 6.649 1.00 90.44 99 LEU A N 1
ATOM 808 C CA . LEU A 1 99 ? -8.798 5.846 7.282 1.00 90.44 99 LEU A CA 1
ATOM 809 C C . LEU A 1 99 ? -7.544 5.285 7.958 1.00 90.44 99 LEU A C 1
ATOM 811 O O . LEU A 1 99 ? -6.463 5.833 7.767 1.00 90.44 99 LEU A O 1
ATOM 815 N N . LEU A 1 100 ? -7.663 4.179 8.699 1.00 88.00 100 LEU A N 1
ATOM 816 C CA . LEU A 1 100 ? -6.516 3.511 9.321 1.00 88.00 100 LEU A CA 1
ATOM 817 C C . LEU A 1 100 ? -5.531 2.977 8.274 1.00 88.00 100 LEU A C 1
ATOM 819 O O . LEU A 1 100 ? -4.324 3.109 8.446 1.00 88.00 100 LEU A O 1
ATOM 823 N N . SER A 1 101 ? -6.035 2.415 7.174 1.00 85.75 101 SER A N 1
ATOM 824 C CA . SER A 1 101 ? -5.204 1.894 6.082 1.00 85.75 101 SER A CA 1
ATOM 825 C C . SER A 1 101 ? -4.398 3.006 5.410 1.00 85.75 101 SER A C 1
ATOM 827 O O . SER A 1 101 ? -3.191 2.867 5.223 1.00 85.75 101 SER A O 1
ATOM 829 N N . ILE A 1 102 ? -5.046 4.135 5.111 1.00 87.62 102 ILE A N 1
ATOM 830 C CA . ILE A 1 102 ? -4.397 5.315 4.528 1.00 87.62 102 ILE A CA 1
ATOM 831 C C . ILE A 1 102 ? -3.389 5.914 5.516 1.00 87.62 102 ILE A C 1
ATOM 833 O O . ILE A 1 102 ? -2.256 6.201 5.135 1.00 87.62 102 ILE A O 1
ATOM 837 N N . ALA A 1 103 ? -3.760 6.050 6.794 1.00 87.88 103 ALA A N 1
ATOM 838 C CA . ALA A 1 103 ? -2.858 6.546 7.830 1.00 87.88 103 ALA A CA 1
ATOM 839 C C . ALA A 1 103 ? -1.596 5.678 7.938 1.00 87.88 103 ALA A C 1
ATOM 841 O O . ALA A 1 103 ? -0.492 6.211 7.875 1.00 87.88 103 ALA A O 1
ATOM 842 N N . ASN A 1 104 ? -1.748 4.352 7.995 1.00 84.25 104 ASN A N 1
ATOM 843 C CA . ASN A 1 104 ? -0.624 3.417 8.036 1.00 84.25 104 ASN A CA 1
ATOM 844 C C . ASN A 1 104 ? 0.276 3.534 6.800 1.00 84.25 104 ASN A C 1
ATOM 846 O O . ASN A 1 104 ? 1.500 3.543 6.939 1.00 84.25 104 ASN A O 1
ATOM 850 N N . LEU A 1 105 ? -0.309 3.662 5.603 1.00 84.25 105 LEU A N 1
ATOM 851 C CA . LEU A 1 105 ? 0.455 3.855 4.369 1.00 84.25 105 LEU A CA 1
ATOM 852 C C . LEU A 1 105 ? 1.327 5.115 4.444 1.00 84.25 105 LEU A C 1
ATOM 854 O O . LEU A 1 105 ? 2.526 5.061 4.172 1.00 84.25 105 LEU A O 1
ATOM 858 N N . HIS A 1 106 ? 0.744 6.240 4.864 1.00 86.88 106 HIS A N 1
ATOM 859 C CA . HIS A 1 106 ? 1.479 7.495 5.014 1.00 86.88 106 HIS A CA 1
ATOM 860 C C . HIS A 1 106 ? 2.536 7.424 6.118 1.00 86.88 106 HIS A C 1
ATOM 862 O O . HIS A 1 106 ? 3.645 7.931 5.940 1.00 86.88 106 HIS A O 1
ATOM 868 N N . THR A 1 107 ? 2.229 6.775 7.242 1.00 87.19 107 THR A N 1
ATOM 869 C CA . THR A 1 107 ? 3.185 6.587 8.335 1.00 87.19 107 THR A CA 1
ATOM 870 C C . THR A 1 107 ? 4.407 5.800 7.876 1.00 87.19 107 THR A C 1
ATOM 872 O O . THR A 1 107 ? 5.513 6.185 8.241 1.00 87.19 107 THR A O 1
ATOM 875 N N . LEU A 1 108 ? 4.251 4.764 7.042 1.00 85.56 108 LEU A N 1
ATOM 876 C CA . LEU A 1 108 ? 5.388 4.021 6.484 1.00 85.56 108 LEU A CA 1
ATOM 877 C C . LEU A 1 108 ? 6.285 4.907 5.612 1.00 85.56 108 LEU A C 1
ATOM 879 O O . LEU A 1 108 ? 7.502 4.857 5.767 1.00 85.56 108 LEU A O 1
ATOM 883 N N . GLY A 1 109 ? 5.713 5.765 4.763 1.00 86.81 109 GLY A N 1
ATOM 884 C CA . GLY A 1 109 ? 6.491 6.721 3.966 1.00 86.81 109 GLY A CA 1
ATOM 885 C C . GLY A 1 109 ? 7.271 7.723 4.826 1.00 86.81 109 GLY A C 1
ATOM 886 O O . GLY A 1 109 ? 8.464 7.937 4.614 1.00 86.81 109 GLY A O 1
ATOM 887 N N . ILE A 1 110 ? 6.629 8.288 5.854 1.00 90.06 110 ILE A N 1
ATOM 888 C CA . ILE A 1 110 ? 7.278 9.216 6.796 1.00 90.06 110 ILE A CA 1
ATOM 889 C C . ILE A 1 110 ? 8.367 8.501 7.605 1.00 90.06 110 ILE A C 1
ATOM 891 O O . ILE A 1 110 ? 9.471 9.020 7.766 1.00 90.06 110 ILE A O 1
ATOM 895 N N . ALA A 1 111 ? 8.076 7.302 8.105 1.00 89.19 111 ALA A N 1
ATOM 896 C CA . ALA A 1 111 ? 9.028 6.505 8.861 1.00 89.19 111 ALA A CA 1
ATOM 897 C C . ALA A 1 111 ? 10.237 6.119 8.001 1.00 89.19 111 ALA A C 1
ATOM 899 O O . ALA A 1 111 ? 11.362 6.201 8.492 1.00 89.19 111 ALA A O 1
ATOM 900 N N . LEU A 1 112 ? 10.026 5.784 6.722 1.00 89.81 112 LEU A N 1
ATOM 901 C CA . LEU A 1 112 ? 11.098 5.506 5.769 1.00 89.81 112 LEU A CA 1
ATOM 902 C C . LEU A 1 112 ? 12.006 6.729 5.621 1.00 89.81 112 LEU A C 1
ATOM 904 O O . LEU A 1 112 ? 13.213 6.611 5.797 1.00 89.81 112 LEU A O 1
ATOM 908 N N . LYS A 1 113 ? 11.424 7.916 5.416 1.00 91.56 113 LYS A N 1
ATOM 909 C CA . LYS A 1 113 ? 12.176 9.173 5.316 1.00 91.56 113 LYS A CA 1
ATOM 910 C C . LYS A 1 113 ? 13.015 9.475 6.562 1.00 91.56 113 LYS A C 1
ATOM 912 O O . LYS A 1 113 ? 14.142 9.944 6.442 1.00 91.56 113 LYS A O 1
ATOM 917 N N . ILE A 1 114 ? 12.475 9.224 7.756 1.00 91.88 114 ILE A N 1
ATOM 918 C CA . ILE A 1 114 ? 13.156 9.522 9.027 1.00 91.88 114 ILE A CA 1
ATOM 919 C C . ILE A 1 114 ? 14.237 8.482 9.352 1.00 91.88 114 ILE A C 1
ATOM 921 O O . ILE A 1 114 ? 15.303 8.842 9.845 1.00 91.88 114 ILE A O 1
ATOM 925 N N . LYS A 1 115 ? 13.955 7.191 9.143 1.00 89.50 115 LYS A N 1
ATOM 926 C CA . LYS A 1 115 ? 14.817 6.081 9.585 1.00 89.50 115 LYS A CA 1
ATOM 927 C C . LYS A 1 115 ? 15.818 5.628 8.526 1.00 89.50 115 LYS A C 1
ATOM 929 O O . LYS A 1 115 ? 16.885 5.145 8.887 1.00 89.50 115 LYS A O 1
ATOM 934 N N . ARG A 1 116 ? 15.470 5.760 7.246 1.00 90.94 116 ARG A N 1
ATOM 935 C CA . ARG A 1 116 ? 16.230 5.274 6.085 1.00 90.94 116 ARG A CA 1
ATOM 936 C C . ARG A 1 116 ? 16.197 6.327 4.974 1.00 90.94 116 ARG A C 1
ATOM 938 O O . ARG A 1 116 ? 15.763 6.060 3.856 1.00 90.94 116 ARG A O 1
ATOM 945 N N . SER A 1 117 ? 16.642 7.541 5.301 1.00 90.81 117 SER A N 1
ATOM 946 C CA . SER A 1 117 ? 16.629 8.687 4.382 1.00 90.81 117 SER A CA 1
ATOM 947 C C . SER A 1 117 ? 17.334 8.390 3.057 1.00 90.81 117 SER A C 1
ATOM 949 O O . SER A 1 117 ? 16.819 8.755 2.012 1.00 90.81 117 SER A O 1
ATOM 951 N N . GLU A 1 118 ? 18.457 7.667 3.064 1.00 91.31 118 GLU A N 1
ATOM 952 C CA . GLU A 1 118 ? 19.144 7.285 1.822 1.00 91.31 118 GLU A CA 1
ATOM 953 C C . GLU A 1 118 ? 18.286 6.405 0.903 1.00 91.31 118 GLU A C 1
ATOM 955 O O . GLU A 1 118 ? 18.288 6.604 -0.310 1.00 91.31 118 GLU A O 1
ATOM 960 N N . ASP A 1 119 ? 17.553 5.438 1.459 1.00 89.12 119 ASP A N 1
ATOM 961 C CA . ASP A 1 119 ? 16.663 4.576 0.675 1.00 89.12 119 ASP A CA 1
ATOM 962 C C . ASP A 1 119 ? 15.432 5.345 0.192 1.00 89.12 119 ASP A C 1
ATOM 964 O O . ASP A 1 119 ? 14.937 5.100 -0.907 1.00 89.12 119 ASP A O 1
ATOM 968 N N . PHE A 1 120 ? 14.956 6.297 0.995 1.00 88.56 120 PHE A N 1
ATOM 969 C CA . PHE A 1 120 ? 13.886 7.212 0.615 1.00 88.56 120 PHE A CA 1
ATOM 970 C C . PHE A 1 120 ? 14.285 8.064 -0.603 1.00 88.56 120 PHE A C 1
ATOM 972 O O . PHE A 1 120 ? 13.567 8.069 -1.597 1.00 88.56 120 PHE A O 1
ATOM 979 N N . GLU A 1 121 ? 15.463 8.696 -0.581 1.00 87.19 121 GLU A N 1
ATOM 980 C CA . GLU A 1 121 ? 15.956 9.505 -1.707 1.00 87.19 121 GLU A CA 1
ATOM 981 C C . GLU A 1 121 ? 16.202 8.655 -2.967 1.00 87.19 121 GLU A C 1
ATOM 983 O O . GLU A 1 121 ? 15.866 9.068 -4.072 1.00 87.19 121 GLU A O 1
ATOM 988 N N . LYS A 1 122 ? 16.735 7.432 -2.824 1.00 83.88 122 LYS A N 1
ATOM 989 C CA . LYS A 1 122 ? 16.973 6.521 -3.963 1.00 83.88 122 LYS A CA 1
ATOM 990 C C . LYS A 1 122 ? 15.692 5.965 -4.587 1.00 83.88 122 LYS A C 1
ATOM 992 O O . LYS A 1 122 ? 15.721 5.542 -5.739 1.00 83.88 122 LYS A O 1
ATOM 997 N N . SER A 1 123 ? 14.598 5.903 -3.830 1.00 71.94 123 SER A N 1
ATOM 998 C CA . SER A 1 123 ? 13.334 5.304 -4.283 1.00 71.94 123 SER A CA 1
ATOM 999 C C . SER A 1 123 ? 12.382 6.294 -4.956 1.00 71.94 123 SER A C 1
ATOM 1001 O O . SER A 1 123 ? 11.318 5.869 -5.405 1.00 71.94 123 SER A O 1
ATOM 1003 N N . ASN A 1 124 ? 12.757 7.579 -5.068 1.00 64.69 124 ASN A N 1
ATOM 1004 C CA . ASN A 1 124 ? 11.925 8.649 -5.636 1.00 64.69 124 ASN A CA 1
ATOM 1005 C C . ASN A 1 124 ? 10.499 8.678 -5.032 1.00 64.69 124 ASN A C 1
ATOM 1007 O O . ASN A 1 124 ? 9.508 8.841 -5.754 1.00 64.69 124 ASN A O 1
ATOM 1011 N N . LEU A 1 125 ? 10.381 8.449 -3.713 1.00 60.88 125 LEU A N 1
ATOM 1012 C CA . LEU A 1 125 ? 9.094 8.349 -3.011 1.00 60.88 125 LEU A CA 1
ATOM 1013 C C . LEU A 1 125 ? 8.489 9.685 -2.587 1.00 60.88 125 LEU A C 1
ATOM 1015 O O . LEU A 1 125 ? 9.207 10.558 -2.061 1.00 60.88 125 LEU A O 1
#

Secondary structure (DSSP, 8-state):
------EEEEPPPPPTTS----HHHHHHHHHHHHHH-TT--S-----SPPEEEEES-SS--TT---TT-EEEEE-GGGGT-----TTSPPPHHHHHHHHHHHHHHHHHHHHHHHH-HHHHHHTT-